Protein AF-A0A3E0WJ61-F1 (afdb_monomer)

Solvent-accessible surface area (backbone atoms only — not comparable to full-atom values): 5277 Å² total; per-residue (Å²): 125,67,68,68,56,48,53,73,72,37,55,83,90,44,32,66,58,56,50,50,52,55,49,51,54,50,53,51,47,62,59,50,48,57,54,55,33,51,53,41,23,69,74,68,75,40,65,65,54,32,50,50,51,51,52,50,53,51,51,50,52,51,51,51,52,60,62,55,68,72,56,78,90,65,73,88,61,75,60,70,65,62,57,56,61,74,69,58,132

Foldseek 3Di:
DVLVVLCVQADNVCSVVSVVVVVVVVVVCVVVLCVVQVVQCVVVVDNVRSVVVVVVVVVVVVVVVVVVVPDPSDRPDDDVVVVVVVPDD

InterPro domains:
  IPR036259 MFS transporter superfamily [G3DSA:1.20.1250.20] (1-88)
  IPR036259 MFS transporter superfamily [SSF103473] (3-70)

Secondary structure (DSSP, 8-state):
--HHHHHHSS-GGGHHHHHHHHHHHHHHHHHHHHHHHHHHHHHHSSTHHHHHHHHHHHHHHHHHHHHHTTS----S---HHHHHHTT--

Radius of gyration: 19.68 Å; Cα contacts (8 Å, |Δi|>4): 27; chains: 1; bounding box: 49×19×56 Å

Sequence (89 aa):
MVQAASTEQVGSRYITIAFSYATLFFAGGQLIGPAISGWLIELTGDFRSAIAFTCVGLAIGLLLTYRMRSFPPEPAIIDREQQLHAQRP

Organism: NCBI:txid351052

Structure (mmCIF, N/CA/C/O backbone):
data_AF-A0A3E0WJ61-F1
#
_entry.id   AF-A0A3E0WJ61-F1
#
loop_
_atom_site.group_PDB
_atom_site.id
_atom_site.type_symbol
_atom_site.label_atom_id
_atom_site.label_alt_id
_atom_site.label_comp_i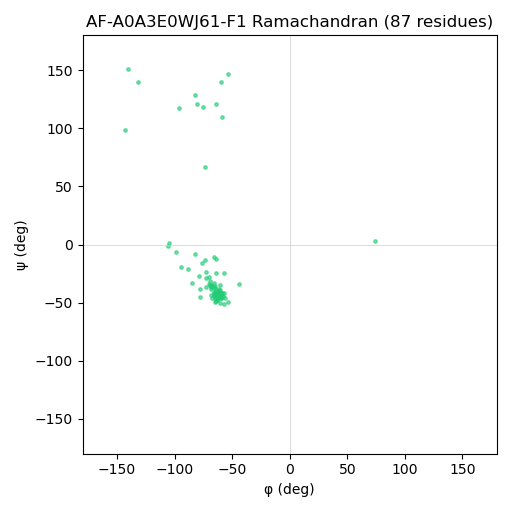d
_atom_site.label_asym_id
_atom_site.label_entity_id
_atom_site.label_seq_id
_atom_site.pdbx_PDB_ins_code
_atom_site.Cartn_x
_atom_site.Cartn_y
_atom_site.Cartn_z
_atom_site.occupancy
_atom_site.B_iso_or_equiv
_atom_site.auth_seq_id
_atom_site.auth_comp_id
_atom_site.auth_asym_id
_atom_site.auth_atom_id
_atom_site.pdbx_PDB_model_num
ATOM 1 N N . MET A 1 1 ? -11.288 8.071 4.125 1.00 49.38 1 MET A N 1
ATOM 2 C CA . MET A 1 1 ? -11.660 8.141 5.553 1.00 49.38 1 MET A CA 1
ATOM 3 C C . MET A 1 1 ? -11.630 6.744 6.165 1.00 49.38 1 MET A C 1
ATOM 5 O O . MET A 1 1 ? -12.664 6.106 6.262 1.00 49.38 1 MET A O 1
ATOM 9 N N . VAL A 1 2 ? -10.445 6.244 6.531 1.00 54.59 2 VAL A N 1
ATOM 10 C CA . VAL A 1 2 ? -10.315 4.956 7.245 1.00 54.59 2 VAL A CA 1
ATOM 11 C C . VAL A 1 2 ? -10.495 5.142 8.759 1.00 54.59 2 VAL A C 1
ATOM 13 O O . VAL A 1 2 ? -11.130 4.325 9.408 1.00 54.59 2 VAL A O 1
ATOM 16 N N . GLN A 1 3 ? -10.060 6.290 9.294 1.00 55.50 3 GLN A N 1
ATOM 17 C CA . GLN A 1 3 ? -10.152 6.624 10.720 1.00 55.50 3 GLN A CA 1
ATOM 18 C C . GLN A 1 3 ? -11.577 6.640 11.278 1.00 55.50 3 GLN A C 1
ATOM 20 O O . GLN A 1 3 ? -11.809 6.065 12.332 1.00 55.50 3 GLN A O 1
ATOM 25 N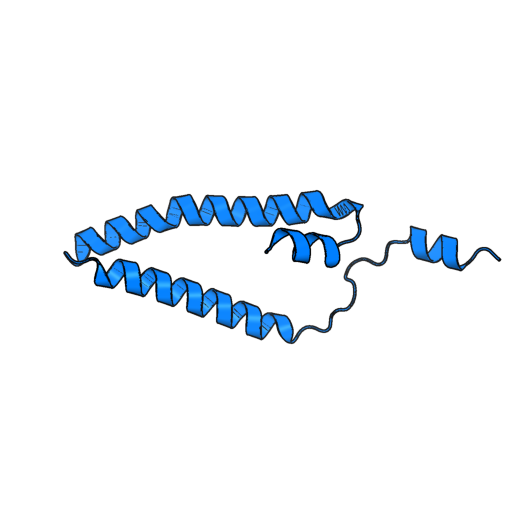 N . ALA A 1 4 ? -12.517 7.275 10.571 1.00 54.00 4 ALA A N 1
ATOM 26 C CA . ALA A 1 4 ? -13.905 7.386 11.023 1.00 54.00 4 ALA A CA 1
ATOM 27 C C . ALA A 1 4 ? -14.624 6.024 11.035 1.00 54.00 4 ALA A C 1
ATOM 29 O O . ALA A 1 4 ? -15.412 5.742 11.928 1.00 54.00 4 ALA A O 1
ATOM 30 N N . ALA A 1 5 ? -14.300 5.145 10.081 1.00 57.25 5 ALA A N 1
ATOM 31 C CA . ALA A 1 5 ? -14.865 3.800 10.023 1.00 57.25 5 ALA A CA 1
ATOM 32 C C . ALA A 1 5 ? -14.293 2.885 11.120 1.00 57.25 5 ALA A C 1
ATOM 34 O O . ALA A 1 5 ? -15.026 2.082 11.692 1.00 57.25 5 ALA A O 1
ATOM 35 N N . SER A 1 6 ? -13.004 3.026 11.454 1.00 51.81 6 SER A N 1
ATOM 36 C CA . SER A 1 6 ? -12.378 2.271 12.546 1.00 51.81 6 SER A CA 1
ATOM 37 C C . SER A 1 6 ? -12.947 2.635 13.915 1.00 51.81 6 SER A C 1
ATOM 39 O O . SER A 1 6 ? -13.040 1.761 14.761 1.00 51.81 6 SER A O 1
ATOM 41 N N . THR A 1 7 ? -13.352 3.885 14.150 1.00 53.09 7 THR A N 1
ATOM 42 C CA . THR A 1 7 ? -13.952 4.296 15.433 1.00 53.09 7 THR A CA 1
ATOM 43 C C . THR A 1 7 ? -15.378 3.784 15.637 1.00 53.09 7 THR A C 1
ATOM 45 O O . THR A 1 7 ? -15.815 3.670 16.775 1.00 53.09 7 THR A O 1
ATOM 48 N N . GLU A 1 8 ? -16.096 3.471 14.554 1.00 55.97 8 GLU A N 1
ATOM 49 C CA . GLU A 1 8 ? -17.500 3.028 14.590 1.00 55.97 8 GLU A CA 1
ATOM 50 C C . GLU A 1 8 ? -17.637 1.499 14.749 1.00 55.97 8 GLU A C 1
ATOM 52 O O . GLU A 1 8 ? -18.665 1.008 15.204 1.00 55.97 8 GLU A O 1
ATOM 57 N N . GLN A 1 9 ? -16.590 0.736 14.404 1.00 57.28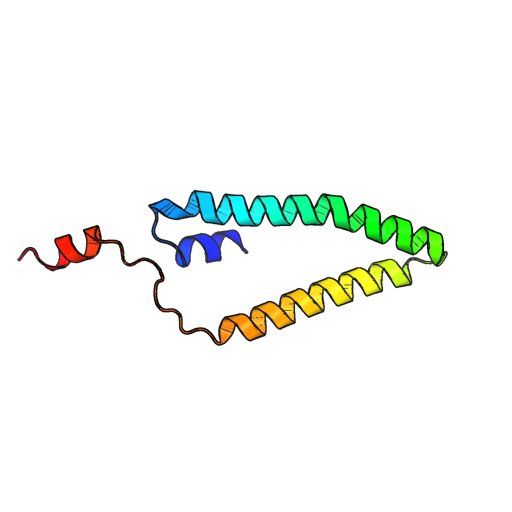 9 GLN A N 1
ATOM 58 C CA . GLN A 1 9 ? -16.610 -0.737 14.359 1.00 57.28 9 GLN A CA 1
ATOM 59 C C . GLN A 1 9 ? -16.021 -1.433 15.599 1.00 57.28 9 GLN A C 1
ATOM 61 O O . GLN A 1 9 ? -16.101 -2.655 15.714 1.00 57.28 9 GLN A O 1
ATOM 66 N N . VAL A 1 10 ? -15.426 -0.690 16.533 1.00 55.34 10 VAL A N 1
ATOM 67 C CA . VAL A 1 10 ? -14.841 -1.231 17.770 1.00 55.34 10 VAL A CA 1
ATOM 68 C C . VAL A 1 10 ? -15.312 -0.420 18.970 1.00 55.34 10 VAL A C 1
ATOM 70 O O . VAL A 1 10 ? -15.355 0.805 18.914 1.00 55.34 10 VAL A O 1
ATOM 73 N N . GLY A 1 11 ? -15.615 -1.098 20.084 1.00 58.72 11 GLY A N 1
ATOM 74 C CA . GLY A 1 11 ? -15.910 -0.426 21.353 1.00 58.72 11 GLY A CA 1
ATOM 75 C C . GLY A 1 11 ? -14.790 0.548 21.742 1.00 58.72 11 GLY A C 1
ATOM 76 O O . GLY A 1 11 ? -13.620 0.284 21.457 1.00 58.72 11 GLY A O 1
ATOM 77 N N . SER A 1 12 ? -15.142 1.662 22.398 1.00 60.94 12 SER A N 1
ATOM 78 C CA . SER A 1 12 ? -14.271 2.828 22.665 1.00 60.94 12 SER A CA 1
ATOM 79 C C . SER A 1 12 ? -12.852 2.473 23.151 1.00 60.94 12 SER A C 1
ATOM 81 O O . SER A 1 12 ? -11.865 3.093 22.754 1.00 60.94 12 SER A O 1
ATOM 83 N N . ARG A 1 13 ? -12.719 1.390 23.929 1.00 68.50 13 ARG A N 1
ATOM 84 C CA . ARG A 1 13 ? -11.442 0.875 24.446 1.00 68.50 13 ARG A CA 1
ATOM 85 C C . ARG A 1 13 ? -10.452 0.383 23.373 1.00 68.50 13 ARG A C 1
ATOM 87 O O . ARG A 1 13 ? -9.253 0.363 23.635 1.00 68.50 13 ARG A O 1
ATOM 94 N N . TYR A 1 14 ? -10.911 -0.021 22.189 1.00 70.56 14 TYR A N 1
ATOM 95 C CA . TYR A 1 14 ? -10.077 -0.650 21.150 1.00 70.56 14 TYR A CA 1
ATOM 96 C C . TYR A 1 14 ? -9.754 0.266 19.960 1.00 70.56 14 TYR A C 1
ATOM 98 O O . TYR A 1 14 ? -8.993 -0.132 19.075 1.00 70.56 14 TYR A O 1
ATOM 106 N N . ILE A 1 15 ? -10.270 1.500 19.959 1.00 73.12 15 ILE A N 1
ATOM 107 C CA . ILE A 1 15 ? -10.076 2.488 18.887 1.00 73.12 15 ILE A CA 1
ATOM 108 C C . ILE A 1 15 ? -8.588 2.702 18.578 1.00 73.12 15 ILE A C 1
ATOM 110 O O . ILE A 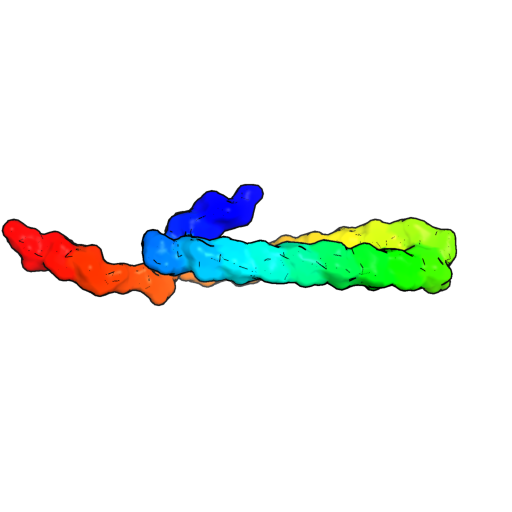1 15 ? -8.174 2.623 17.421 1.00 73.12 15 ILE A O 1
ATOM 114 N N . THR A 1 16 ? -7.767 2.925 19.608 1.00 80.00 16 THR A N 1
ATOM 115 C CA . THR A 1 16 ? -6.329 3.184 19.441 1.00 80.00 16 THR A CA 1
ATOM 116 C C . THR A 1 16 ? -5.612 2.000 18.802 1.00 80.00 16 THR A C 1
ATOM 118 O O . THR A 1 16 ? -4.790 2.194 17.915 1.00 80.00 16 THR A O 1
ATOM 121 N N . ILE A 1 17 ? -5.960 0.770 19.190 1.00 79.25 17 ILE A N 1
ATOM 122 C CA . ILE A 1 17 ? -5.331 -0.449 18.661 1.00 79.25 17 ILE A CA 1
ATOM 123 C C . ILE A 1 17 ? -5.689 -0.632 17.182 1.00 79.25 17 ILE A C 1
ATOM 125 O O . ILE A 1 17 ? -4.801 -0.871 16.363 1.00 79.25 17 ILE A O 1
ATOM 129 N N . ALA A 1 18 ? -6.964 -0.466 16.819 1.00 79.38 18 ALA A N 1
ATOM 130 C CA . ALA A 1 18 ? -7.404 -0.541 15.426 1.00 79.38 18 ALA A CA 1
ATOM 131 C C . ALA A 1 18 ? -6.711 0.522 14.554 1.00 79.38 18 ALA A C 1
ATOM 133 O O . ALA A 1 18 ? -6.241 0.229 13.451 1.00 79.38 18 ALA A O 1
ATOM 134 N N . PHE A 1 19 ? -6.579 1.743 15.076 1.00 80.75 19 PHE A N 1
ATOM 135 C CA . PHE A 1 19 ? -5.873 2.825 14.399 1.00 80.75 19 PHE A CA 1
ATOM 136 C C . PHE A 1 19 ? -4.367 2.545 14.243 1.00 80.75 19 PHE A C 1
ATOM 138 O O . PHE A 1 19 ? -3.804 2.775 13.168 1.00 80.75 19 PHE A O 1
ATOM 145 N N . SER A 1 20 ? -3.714 1.996 15.272 1.00 85.62 20 SER A N 1
ATOM 146 C CA . SER A 1 20 ? -2.306 1.590 15.209 1.00 85.62 20 SER A CA 1
ATOM 147 C C . SER A 1 20 ? -2.065 0.512 14.152 1.00 85.62 20 SER A C 1
ATOM 149 O O . SER A 1 20 ? -1.105 0.626 13.391 1.00 85.62 20 SER A O 1
ATOM 151 N N . TYR A 1 21 ? -2.953 -0.482 14.036 1.00 86.25 21 TYR A N 1
ATOM 152 C CA . TYR A 1 21 ? -2.868 -1.482 12.967 1.00 86.25 21 TYR A CA 1
ATOM 153 C C . TYR A 1 21 ? -2.962 -0.841 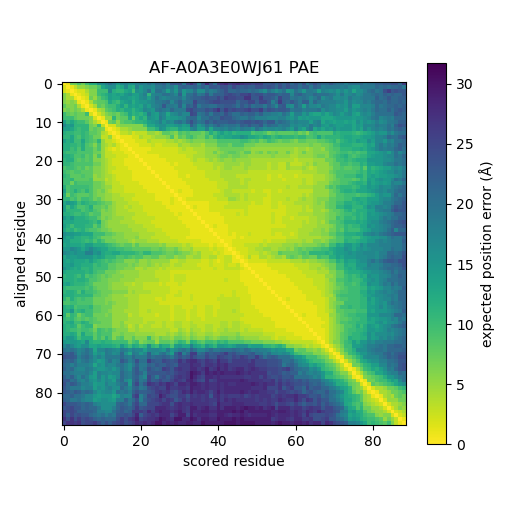11.582 1.00 86.25 21 TYR A C 1
ATOM 155 O O . TYR A 1 21 ? -2.088 -1.067 10.747 1.00 86.25 21 TYR A O 1
ATOM 163 N N . ALA A 1 22 ? -3.971 0.003 11.344 1.00 85.50 22 ALA A N 1
ATOM 164 C CA . ALA A 1 22 ? -4.127 0.691 10.061 1.00 85.50 22 ALA A CA 1
ATOM 165 C C . ALA A 1 22 ? -2.886 1.527 9.699 1.00 85.50 22 ALA A C 1
ATOM 167 O O . ALA A 1 22 ? -2.420 1.497 8.560 1.00 85.50 22 ALA A O 1
ATOM 168 N N . THR A 1 23 ? -2.319 2.221 10.686 1.00 88.31 23 THR A N 1
ATOM 169 C CA . THR A 1 23 ? -1.107 3.032 10.520 1.00 88.31 23 THR A CA 1
ATOM 170 C C . THR A 1 23 ? 0.101 2.176 10.151 1.00 88.31 23 THR A C 1
ATOM 172 O O . THR A 1 23 ? 0.844 2.524 9.236 1.00 88.31 23 THR A O 1
ATOM 175 N N . LEU A 1 24 ? 0.285 1.035 10.819 1.00 93.12 24 LEU A N 1
ATOM 176 C CA . LEU A 1 24 ? 1.399 0.127 10.558 1.00 93.12 24 LEU A CA 1
ATOM 177 C C . LEU A 1 24 ? 1.344 -0.449 9.138 1.00 93.12 24 LEU A C 1
ATOM 179 O O . LEU A 1 24 ? 2.355 -0.444 8.435 1.00 93.12 24 LEU A O 1
ATOM 183 N N . PHE A 1 25 ? 0.165 -0.879 8.683 1.00 88.44 25 PHE A N 1
ATOM 184 C CA . PHE A 1 25 ? -0.009 -1.351 7.307 1.00 88.44 25 PHE A CA 1
ATOM 185 C C . PHE A 1 25 ? 0.226 -0.241 6.281 1.00 88.44 25 PHE A C 1
ATOM 187 O O . PHE A 1 25 ? 0.845 -0.488 5.245 1.00 88.44 25 PHE A O 1
ATOM 194 N N . PHE A 1 26 ? -0.222 0.982 6.571 1.00 89.00 26 PHE A N 1
ATOM 195 C CA . PHE A 1 26 ? -0.007 2.120 5.684 1.00 89.00 26 PHE A CA 1
ATOM 196 C C . PHE A 1 26 ? 1.479 2.463 5.553 1.00 89.00 26 PHE A C 1
ATOM 198 O O . PHE A 1 26 ? 1.994 2.528 4.437 1.00 89.00 26 PHE A O 1
ATOM 205 N N . ALA A 1 27 ? 2.188 2.587 6.676 1.00 94.25 27 ALA A N 1
ATOM 206 C CA . ALA A 1 27 ? 3.623 2.852 6.684 1.00 94.25 27 ALA A CA 1
ATOM 207 C C . ALA A 1 27 ? 4.410 1.727 5.990 1.00 94.25 27 ALA A C 1
ATOM 209 O O . ALA A 1 27 ? 5.277 1.998 5.163 1.00 94.25 27 ALA A O 1
ATOM 210 N N . GLY A 1 28 ? 4.065 0.461 6.255 1.00 95.31 28 GLY A N 1
ATOM 211 C CA . GLY A 1 28 ? 4.681 -0.685 5.584 1.00 95.31 28 GLY A CA 1
ATOM 212 C C . GLY A 1 28 ? 4.485 -0.647 4.066 1.00 95.31 28 GLY A C 1
ATOM 213 O O . GLY A 1 28 ? 5.447 -0.790 3.311 1.00 95.31 28 GLY A O 1
ATOM 214 N N . GLY A 1 29 ? 3.262 -0.371 3.608 1.00 91.62 29 GLY A N 1
ATOM 215 C CA . GLY A 1 29 ? 2.962 -0.208 2.186 1.00 91.62 29 GLY A CA 1
ATOM 216 C C . GLY A 1 29 ? 3.717 0.958 1.542 1.00 91.62 29 GLY A C 1
ATOM 217 O O . GLY A 1 29 ? 4.199 0.823 0.421 1.00 91.62 29 GLY A O 1
ATOM 218 N N . GLN A 1 30 ? 3.879 2.077 2.252 1.00 92.94 30 GLN A N 1
ATOM 219 C CA . GLN A 1 30 ? 4.633 3.241 1.772 1.00 92.94 30 GLN A CA 1
ATOM 220 C C . GLN A 1 30 ? 6.141 3.006 1.690 1.00 92.94 30 GLN A C 1
ATOM 222 O O . GLN A 1 30 ? 6.792 3.632 0.862 1.00 92.94 30 GLN A O 1
ATOM 227 N N . LEU A 1 31 ? 6.702 2.125 2.518 1.00 95.00 31 LEU A N 1
ATOM 228 C CA . LEU A 1 31 ? 8.113 1.748 2.418 1.00 95.00 31 LEU A CA 1
ATOM 229 C C . LEU A 1 31 ? 8.342 0.750 1.278 1.00 95.00 31 LEU A C 1
ATOM 231 O O . LEU A 1 31 ? 9.267 0.903 0.484 1.00 95.00 31 LEU A O 1
ATOM 235 N N . ILE A 1 32 ? 7.478 -0.261 1.174 1.00 94.88 32 ILE A N 1
ATOM 236 C CA . ILE A 1 32 ? 7.636 -1.358 0.211 1.00 94.88 32 ILE A CA 1
ATOM 237 C C . ILE A 1 32 ? 7.224 -0.929 -1.207 1.00 94.88 32 ILE A C 1
ATOM 239 O O . ILE A 1 32 ? 7.872 -1.301 -2.185 1.00 94.88 32 ILE A O 1
ATOM 243 N N . GLY A 1 33 ? 6.167 -0.126 -1.339 1.00 92.31 33 GLY A N 1
ATOM 244 C CA . GLY A 1 33 ? 5.590 0.281 -2.623 1.00 92.31 33 GLY A CA 1
ATOM 245 C C . GLY A 1 33 ? 6.577 0.987 -3.563 1.00 92.31 33 GLY A C 1
ATOM 246 O O . GLY A 1 33 ? 6.710 0.549 -4.709 1.00 92.31 33 GLY A O 1
ATOM 247 N N . PRO A 1 34 ? 7.298 2.033 -3.114 1.00 93.75 34 PRO A N 1
ATOM 248 C CA . PRO A 1 34 ? 8.313 2.714 -3.915 1.00 93.75 34 PRO A CA 1
ATOM 249 C C . PRO A 1 34 ? 9.499 1.816 -4.260 1.00 93.75 34 PRO A C 1
ATOM 251 O O . PRO A 1 34 ? 10.003 1.905 -5.374 1.00 93.75 34 PRO A O 1
ATOM 254 N N . ALA A 1 35 ? 9.912 0.926 -3.351 1.00 95.12 35 ALA A N 1
ATOM 255 C CA . ALA A 1 35 ? 11.008 -0.005 -3.606 1.00 95.12 35 ALA A CA 1
ATOM 256 C C . ALA A 1 35 ? 10.664 -0.979 -4.746 1.00 95.12 35 ALA A C 1
ATOM 258 O O . ALA A 1 35 ? 11.431 -1.113 -5.699 1.00 95.12 35 ALA A O 1
ATOM 259 N N . ILE A 1 36 ? 9.477 -1.595 -4.699 1.00 95.06 36 ILE A N 1
ATOM 260 C CA . ILE A 1 36 ? 9.004 -2.496 -5.762 1.00 95.06 36 ILE A CA 1
ATOM 261 C C . ILE A 1 36 ? 8.772 -1.722 -7.063 1.00 95.06 36 ILE A C 1
ATOM 263 O O . ILE A 1 36 ? 9.171 -2.181 -8.129 1.00 95.06 36 ILE A O 1
ATOM 267 N N . SER A 1 37 ? 8.155 -0.541 -6.986 1.00 93.06 37 SER A N 1
ATOM 268 C CA . SER A 1 37 ? 7.857 0.270 -8.173 1.00 93.06 37 SER A CA 1
ATOM 269 C C . SER A 1 37 ? 9.129 0.764 -8.860 1.00 93.06 37 SER A C 1
ATOM 271 O O . SER A 1 37 ? 9.208 0.715 -10.083 1.00 93.06 37 SER A O 1
ATOM 273 N N . GLY A 1 38 ? 10.135 1.194 -8.093 1.00 93.12 38 GLY A N 1
ATOM 274 C CA . GLY A 1 38 ? 11.437 1.610 -8.613 1.00 93.12 38 GLY A CA 1
ATOM 275 C C . GLY A 1 38 ? 12.163 0.466 -9.315 1.00 93.12 38 GLY A C 1
ATOM 276 O O . GLY A 1 38 ? 12.584 0.624 -10.458 1.00 93.12 38 GLY A O 1
ATOM 277 N N . TRP A 1 39 ? 12.208 -0.711 -8.684 1.00 95.19 39 TRP A N 1
ATOM 278 C CA . TRP A 1 39 ? 12.790 -1.910 -9.294 1.00 95.19 39 TRP A CA 1
ATOM 279 C C . TRP A 1 39 ? 12.073 -2.315 -10.592 1.00 95.19 39 TRP A C 1
ATOM 281 O O . TRP A 1 39 ? 12.706 -2.683 -11.581 1.00 95.19 39 TRP A O 1
ATOM 291 N N . LEU A 1 40 ? 10.744 -2.194 -10.626 1.00 92.00 40 LEU A N 1
ATOM 292 C CA . LEU A 1 40 ? 9.947 -2.529 -11.804 1.00 92.00 40 LEU A CA 1
ATOM 293 C C . LEU A 1 40 ? 10.167 -1.541 -12.963 1.00 92.00 40 LEU A C 1
ATOM 295 O O . LEU A 1 40 ? 10.173 -1.948 -14.128 1.00 92.00 40 LEU A O 1
ATOM 299 N N . ILE A 1 41 ? 10.377 -0.259 -12.656 1.00 94.00 41 ILE A N 1
ATOM 300 C CA . ILE A 1 41 ? 10.750 0.760 -13.649 1.00 94.00 41 ILE A CA 1
ATOM 301 C C . ILE A 1 41 ? 12.131 0.450 -14.223 1.00 94.00 41 ILE A C 1
ATOM 303 O O . ILE A 1 41 ? 12.294 0.485 -15.439 1.00 94.00 41 ILE A O 1
ATOM 307 N N . GLU A 1 42 ? 13.099 0.097 -13.378 1.00 95.38 42 GLU A N 1
ATOM 308 C CA . GLU A 1 42 ? 14.464 -0.224 -13.808 1.00 95.38 42 GLU A CA 1
ATOM 309 C C . GLU A 1 42 ? 14.506 -1.437 -14.749 1.00 95.38 42 GLU A C 1
ATOM 311 O O . GLU A 1 42 ? 15.170 -1.396 -15.783 1.00 95.38 42 GLU A O 1
ATOM 316 N N . LEU A 1 43 ? 13.732 -2.485 -14.450 1.00 94.00 43 LEU A N 1
ATOM 317 C CA . LEU A 1 43 ? 13.644 -3.680 -15.296 1.00 94.00 43 LEU A CA 1
ATOM 318 C C . LEU A 1 43 ? 12.962 -3.434 -16.647 1.00 94.00 43 LEU A C 1
ATOM 320 O O . LEU A 1 43 ? 13.338 -4.044 -17.645 1.00 94.00 43 LEU A O 1
ATOM 324 N N . THR A 1 44 ? 11.920 -2.600 -16.673 1.00 91.94 44 THR A N 1
ATOM 325 C CA . THR A 1 44 ? 11.090 -2.415 -17.879 1.00 91.94 44 THR A CA 1
ATOM 326 C C . THR A 1 44 ? 11.554 -1.227 -18.726 1.00 91.94 44 THR A C 1
ATOM 328 O O . THR A 1 44 ? 11.194 -1.136 -19.895 1.00 91.94 44 THR A O 1
ATOM 331 N N . GLY A 1 45 ? 12.318 -0.300 -18.138 1.00 89.94 45 GLY A N 1
ATOM 332 C CA . GLY A 1 45 ? 12.715 0.972 -18.747 1.00 89.94 45 GLY A CA 1
ATOM 333 C C . GLY A 1 45 ? 11.594 2.015 -18.835 1.00 89.94 45 GLY A C 1
ATOM 334 O O . GLY A 1 45 ? 11.818 3.094 -19.372 1.00 89.94 45 GLY A O 1
ATOM 335 N N . ASP A 1 46 ? 10.401 1.717 -18.307 1.00 89.50 46 ASP A N 1
ATOM 336 C CA . ASP A 1 46 ? 9.184 2.514 -18.478 1.00 89.50 46 ASP A CA 1
ATOM 337 C C . ASP A 1 46 ? 8.351 2.601 -17.191 1.00 89.50 46 ASP A C 1
ATOM 339 O O . ASP A 1 46 ? 8.265 1.662 -16.401 1.00 89.50 46 ASP A O 1
ATOM 343 N N . PHE A 1 47 ? 7.613 3.705 -17.035 1.00 92.00 47 PHE A N 1
ATOM 344 C CA . PHE A 1 47 ? 6.729 3.947 -15.883 1.00 92.00 47 PHE A CA 1
ATOM 345 C C . PHE A 1 47 ? 5.410 3.167 -15.924 1.00 92.00 47 PHE A C 1
ATOM 347 O O . PHE A 1 47 ? 4.710 3.059 -14.914 1.00 92.00 47 PHE A O 1
ATOM 354 N N . ARG A 1 48 ? 5.043 2.620 -17.089 1.00 94.00 48 ARG A N 1
ATOM 355 C CA . ARG A 1 48 ? 3.759 1.924 -17.284 1.00 94.00 48 ARG A CA 1
ATOM 356 C C . ARG A 1 48 ? 3.628 0.717 -16.354 1.00 94.00 48 ARG A C 1
ATOM 358 O O . ARG A 1 48 ? 2.530 0.449 -15.873 1.00 94.00 48 ARG A O 1
ATOM 365 N N . SER A 1 49 ? 4.733 0.027 -16.067 1.00 91.12 49 SER A N 1
ATOM 366 C CA . SER A 1 49 ? 4.759 -1.137 -15.179 1.00 91.12 49 SER A CA 1
ATOM 367 C C . SER A 1 49 ? 4.473 -0.758 -13.719 1.00 91.12 49 SER A C 1
ATOM 369 O O . SER A 1 49 ? 3.644 -1.402 -13.079 1.00 91.12 49 SER A O 1
ATOM 371 N N . ALA A 1 50 ? 5.052 0.334 -13.208 1.00 93.50 50 ALA A N 1
ATOM 372 C CA . ALA A 1 50 ? 4.765 0.849 -11.863 1.00 93.50 50 ALA A CA 1
ATOM 373 C C . ALA A 1 50 ? 3.316 1.344 -11.709 1.00 93.50 50 ALA A C 1
ATOM 375 O O . ALA A 1 50 ? 2.671 1.117 -10.677 1.00 93.50 50 ALA A O 1
ATOM 376 N N . ILE A 1 51 ? 2.768 1.978 -12.751 1.00 92.75 51 ILE A N 1
ATOM 377 C CA . ILE A 1 51 ? 1.353 2.376 -12.768 1.00 92.75 51 ILE A CA 1
ATOM 378 C C . ILE A 1 51 ? 0.460 1.132 -12.747 1.00 92.75 51 ILE A C 1
ATOM 380 O O . ILE A 1 51 ? -0.453 1.052 -11.926 1.00 92.75 51 ILE A O 1
ATOM 384 N N . ALA A 1 52 ? 0.746 0.135 -13.590 1.00 93.94 52 ALA A N 1
ATOM 385 C CA . ALA A 1 52 ? -0.001 -1.119 -13.614 1.00 93.94 52 ALA A CA 1
ATOM 386 C C . ALA A 1 52 ? 0.051 -1.843 -12.259 1.00 93.94 52 ALA A C 1
ATOM 388 O O . ALA A 1 52 ? -0.984 -2.296 -11.773 1.00 93.94 52 ALA A O 1
ATOM 389 N N . PHE A 1 53 ? 1.217 -1.879 -11.608 1.00 93.94 53 PHE A N 1
ATOM 390 C CA . PHE A 1 53 ? 1.379 -2.412 -10.254 1.00 93.94 53 PHE A CA 1
ATOM 391 C C . PHE A 1 53 ? 0.453 -1.713 -9.247 1.00 93.94 53 PHE A C 1
ATOM 393 O O . PHE A 1 53 ? -0.265 -2.375 -8.494 1.00 93.94 53 PHE A O 1
ATOM 400 N N . THR A 1 54 ? 0.391 -0.381 -9.291 1.00 93.00 54 THR A N 1
ATOM 401 C CA . THR A 1 54 ? -0.504 0.406 -8.429 1.00 93.00 54 THR A CA 1
ATOM 402 C C . THR A 1 54 ? -1.976 0.097 -8.713 1.00 93.00 54 THR A C 1
ATOM 404 O O . THR A 1 54 ? -2.754 -0.129 -7.784 1.00 93.00 54 THR A O 1
ATOM 407 N N . CYS A 1 55 ? -2.370 0.027 -9.989 1.00 96.00 55 CYS A N 1
ATOM 408 C CA . CYS A 1 55 ? -3.731 -0.333 -10.387 1.00 96.00 55 CYS A CA 1
ATOM 409 C C . CYS A 1 55 ? -4.127 -1.732 -9.896 1.00 96.00 55 CYS A C 1
ATOM 411 O O . CYS A 1 55 ? -5.232 -1.907 -9.381 1.00 96.00 55 CYS A O 1
ATOM 413 N N . VAL A 1 56 ? -3.228 -2.715 -10.007 1.00 95.81 56 VAL A N 1
ATOM 414 C CA . VAL A 1 56 ? -3.450 -4.080 -9.506 1.00 95.81 56 VAL A CA 1
ATOM 415 C C . VAL A 1 56 ? -3.610 -4.080 -7.985 1.00 95.81 56 VAL A C 1
ATOM 417 O O . VAL A 1 56 ? -4.557 -4.681 -7.479 1.00 95.81 56 VAL A O 1
ATOM 420 N N . GLY A 1 57 ? -2.754 -3.362 -7.253 1.00 94.12 57 GLY A N 1
ATOM 421 C CA . GLY A 1 57 ? -2.867 -3.236 -5.797 1.00 94.12 57 GLY A CA 1
ATOM 422 C C . GLY A 1 57 ? -4.215 -2.654 -5.354 1.00 94.12 57 GLY A C 1
ATOM 423 O O . GLY A 1 57 ? -4.868 -3.198 -4.460 1.00 94.12 57 GLY A O 1
ATOM 424 N N . LEU A 1 58 ? -4.682 -1.599 -6.030 1.00 94.00 58 LEU A N 1
ATOM 425 C CA . LEU A 1 58 ? -5.999 -1.008 -5.775 1.00 94.00 58 LEU A CA 1
ATOM 426 C C . LEU A 1 58 ? -7.145 -1.970 -6.107 1.00 94.00 58 LEU A C 1
ATOM 428 O O . LEU A 1 58 ? -8.095 -2.076 -5.330 1.00 94.00 58 LEU A O 1
ATOM 432 N N . ALA A 1 59 ? -7.056 -2.700 -7.222 1.00 96.06 59 ALA A N 1
ATOM 433 C CA . ALA A 1 59 ? -8.062 -3.688 -7.605 1.00 96.06 59 ALA A CA 1
ATOM 434 C C . ALA A 1 59 ? -8.168 -4.827 -6.577 1.00 96.06 59 ALA A C 1
ATOM 436 O O . ALA A 1 59 ? -9.276 -5.231 -6.221 1.00 96.06 59 ALA A O 1
ATOM 437 N N . ILE A 1 60 ? -7.035 -5.300 -6.045 1.00 94.88 60 ILE A N 1
ATOM 438 C CA . ILE A 1 60 ? -7.003 -6.302 -4.970 1.00 94.88 60 ILE A CA 1
ATOM 439 C C . ILE A 1 60 ? -7.658 -5.747 -3.701 1.00 94.88 60 ILE A C 1
ATOM 441 O O . ILE A 1 60 ? -8.516 -6.412 -3.121 1.00 94.88 60 ILE A O 1
ATOM 445 N N . GLY A 1 61 ? -7.309 -4.524 -3.289 1.00 90.75 61 GLY A N 1
ATOM 446 C CA . GLY A 1 61 ? -7.921 -3.884 -2.120 1.00 90.75 61 GLY A CA 1
ATOM 447 C C . GLY A 1 61 ? -9.437 -3.720 -2.266 1.00 90.75 61 GLY A C 1
ATOM 448 O O . GLY A 1 61 ? -10.195 -4.010 -1.335 1.00 90.75 61 GLY A O 1
ATOM 449 N N . LEU A 1 62 ? -9.897 -3.334 -3.457 1.00 92.69 62 LEU A N 1
ATOM 450 C CA . LEU A 1 62 ? -11.320 -3.222 -3.771 1.00 92.69 62 LEU A CA 1
ATOM 451 C C . LEU A 1 62 ? -12.023 -4.586 -3.731 1.00 92.69 62 LEU A C 1
ATOM 453 O O . LEU A 1 62 ? -13.098 -4.703 -3.143 1.00 92.69 62 LEU A O 1
ATOM 457 N N . LEU A 1 63 ? -11.409 -5.625 -4.304 1.00 93.75 63 LEU A N 1
ATOM 458 C CA . LEU A 1 63 ? -11.942 -6.987 -4.292 1.00 93.75 63 LEU A CA 1
ATOM 459 C C . LEU A 1 63 ? -12.068 -7.533 -2.865 1.00 93.75 63 LEU A C 1
ATOM 461 O O . LEU A 1 63 ? -13.106 -8.095 -2.511 1.00 93.75 63 LEU A O 1
ATOM 465 N N . LEU A 1 64 ? -11.035 -7.348 -2.039 1.00 90.25 64 LEU A N 1
ATOM 466 C CA . LEU A 1 64 ? -11.052 -7.742 -0.628 1.00 90.25 64 LEU A CA 1
ATOM 467 C C . LEU A 1 64 ? -12.152 -7.004 0.136 1.00 90.25 64 LEU A C 1
ATOM 469 O O . LEU A 1 64 ? -12.918 -7.635 0.860 1.00 90.25 64 LEU A O 1
ATOM 473 N N . THR A 1 65 ? -12.294 -5.698 -0.096 1.00 88.12 65 THR A N 1
ATOM 474 C CA . THR A 1 65 ? -13.371 -4.894 0.500 1.00 88.12 65 THR A CA 1
ATOM 475 C C . THR A 1 65 ? -14.745 -5.435 0.115 1.00 88.12 65 THR A C 1
ATOM 477 O O . THR A 1 65 ? -15.614 -5.601 0.971 1.00 88.12 65 THR A O 1
ATOM 480 N N . TYR A 1 66 ? -14.947 -5.761 -1.164 1.00 89.19 66 TYR A N 1
ATOM 481 C CA . TYR A 1 66 ? -16.209 -6.318 -1.644 1.00 89.19 66 TYR A CA 1
ATOM 482 C C . TYR A 1 66 ? -16.522 -7.674 -0.995 1.00 89.19 66 TYR A C 1
ATOM 484 O O . TYR A 1 66 ? -17.656 -7.906 -0.584 1.00 89.19 66 TYR A O 1
ATOM 492 N N . ARG A 1 67 ? -15.511 -8.540 -0.835 1.00 87.31 67 ARG A N 1
ATOM 493 C CA . ARG A 1 67 ? -15.641 -9.840 -0.151 1.00 87.31 67 ARG A CA 1
ATOM 494 C C . ARG A 1 67 ? -15.924 -9.696 1.343 1.00 87.31 67 ARG A C 1
ATOM 496 O O . ARG A 1 67 ? -16.694 -10.477 1.889 1.00 87.31 67 ARG A O 1
ATOM 503 N N . MET A 1 68 ? -15.330 -8.702 1.999 1.00 79.44 68 MET A N 1
ATOM 504 C CA . MET A 1 68 ? -15.549 -8.445 3.424 1.00 79.44 68 MET A CA 1
ATOM 505 C C . MET A 1 68 ? -16.932 -7.856 3.715 1.00 79.44 68 MET A C 1
ATOM 507 O O . MET A 1 68 ? -17.502 -8.113 4.770 1.00 79.44 68 MET A O 1
ATOM 511 N N . ARG A 1 69 ? -17.527 -7.124 2.769 1.00 69.44 69 ARG A N 1
ATOM 512 C CA . ARG A 1 69 ? -18.879 -6.562 2.924 1.00 69.44 69 ARG A CA 1
ATOM 513 C C . ARG A 1 69 ? -19.984 -7.625 3.015 1.00 69.44 69 ARG A C 1
ATOM 515 O O . ARG A 1 69 ? -21.120 -7.290 3.326 1.00 69.44 69 ARG A O 1
ATOM 522 N N . SER A 1 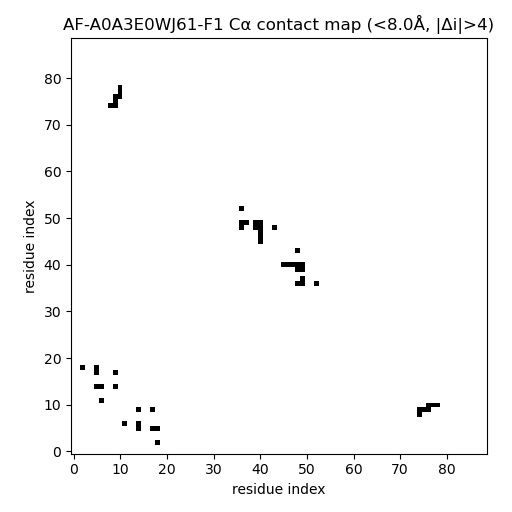70 ? -19.660 -8.886 2.729 1.00 60.03 70 SER A N 1
ATOM 523 C CA . SER A 1 70 ? -20.559 -10.036 2.863 1.00 60.03 70 SER A CA 1
ATOM 524 C C . SER A 1 70 ? -20.644 -10.591 4.291 1.00 60.03 70 SER A C 1
ATOM 526 O O . SER A 1 70 ? -21.478 -11.459 4.536 1.00 60.03 70 SER A O 1
ATOM 528 N N . PHE A 1 71 ? -19.812 -10.120 5.229 1.00 57.81 71 PHE A N 1
ATOM 529 C CA . PHE A 1 71 ? -19.935 -10.492 6.639 1.00 57.81 71 PHE A CA 1
ATOM 530 C C . PHE A 1 71 ? -21.002 -9.617 7.318 1.00 57.81 71 PHE A C 1
ATOM 532 O O . PHE A 1 71 ? -20.947 -8.391 7.184 1.00 57.81 71 PHE A O 1
ATOM 539 N N . PRO A 1 72 ? -21.990 -10.207 8.021 1.00 58.44 72 PRO A N 1
ATOM 540 C CA . PRO A 1 72 ? -22.972 -9.432 8.764 1.00 58.44 72 PRO A CA 1
ATOM 541 C C . PRO A 1 72 ? -22.259 -8.571 9.821 1.00 58.44 72 PRO A C 1
ATOM 543 O O . PRO A 1 72 ? -21.314 -9.052 10.451 1.00 58.44 72 PRO A O 1
ATOM 546 N N . PRO A 1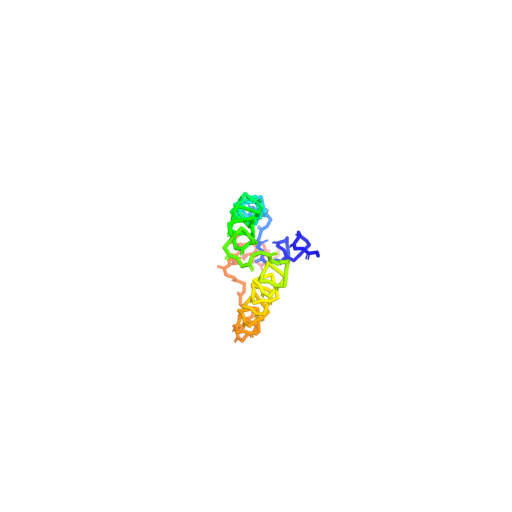 73 ? -22.686 -7.310 10.023 1.00 58.72 73 PRO A N 1
ATOM 547 C CA . PRO A 1 73 ? -22.152 -6.426 11.052 1.00 58.72 73 PRO A CA 1
ATOM 548 C C . PRO A 1 73 ? -22.659 -6.881 12.425 1.00 58.72 73 PRO A C 1
ATOM 550 O O . PRO A 1 73 ? -23.472 -6.216 13.061 1.00 58.72 73 PRO A O 1
ATOM 553 N N . GLU A 1 74 ? -22.232 -8.057 12.868 1.00 57.34 74 GLU A N 1
ATOM 554 C CA . GLU A 1 74 ? -22.389 -8.457 14.256 1.00 57.34 74 GLU A CA 1
ATOM 555 C C . GLU A 1 74 ? -21.253 -7.784 15.045 1.00 57.34 74 GLU A C 1
ATOM 557 O O . GLU A 1 74 ? -20.082 -7.969 14.695 1.00 57.34 74 GLU A O 1
ATOM 562 N N . PRO A 1 75 ? -21.550 -6.947 16.056 1.00 55.97 75 PRO A N 1
ATOM 563 C CA . PRO A 1 75 ? -20.516 -6.302 16.853 1.00 55.97 75 PRO A CA 1
ATOM 564 C C . PRO A 1 75 ? -19.638 -7.375 17.506 1.00 55.97 75 PRO A C 1
ATOM 566 O O . PRO A 1 75 ? -20.073 -8.071 18.419 1.00 55.97 75 PRO A O 1
ATOM 569 N N . ALA A 1 76 ? -18.389 -7.506 17.051 1.00 59.50 76 ALA A N 1
ATOM 570 C CA . ALA A 1 76 ? -17.472 -8.552 17.513 1.00 59.50 76 ALA A CA 1
ATOM 571 C C . ALA A 1 76 ? -17.112 -8.439 19.010 1.00 59.50 76 ALA A C 1
ATOM 573 O O . ALA A 1 76 ? -16.541 -9.364 19.586 1.00 59.50 76 ALA A O 1
ATOM 574 N N . ILE A 1 77 ? -17.437 -7.311 19.654 1.00 57.34 77 ILE A N 1
ATOM 575 C CA . ILE A 1 77 ? -17.293 -7.114 21.095 1.00 57.34 77 ILE A CA 1
ATOM 576 C C . ILE A 1 77 ? -18.474 -6.281 21.611 1.00 57.34 77 ILE A C 1
ATOM 578 O O . ILE A 1 77 ? -18.467 -5.056 21.503 1.00 57.34 77 ILE A O 1
ATOM 582 N N . ILE A 1 78 ? -19.494 -6.935 22.174 1.00 58.59 78 ILE A N 1
ATOM 583 C CA . ILE A 1 78 ? -20.479 -6.256 23.027 1.00 58.59 78 ILE A CA 1
ATOM 584 C C . ILE A 1 78 ? -19.793 -6.011 24.371 1.00 58.59 78 ILE A C 1
ATOM 586 O O . ILE A 1 78 ? -19.365 -6.955 25.039 1.00 58.59 78 ILE A O 1
ATOM 590 N N . ASP A 1 79 ? -19.644 -4.743 24.749 1.00 58.47 79 ASP A N 1
ATOM 591 C CA . ASP A 1 79 ? -19.036 -4.379 26.023 1.00 58.47 79 ASP A CA 1
ATOM 592 C C . ASP A 1 79 ? -19.924 -4.904 27.163 1.00 58.47 79 ASP A C 1
ATOM 594 O O . ASP A 1 79 ? -21.108 -4.565 27.261 1.00 58.47 79 ASP A O 1
ATOM 598 N N . ARG A 1 80 ? -19.367 -5.763 28.028 1.00 57.59 80 ARG A N 1
ATOM 599 C CA . ARG A 1 80 ? -20.096 -6.400 29.145 1.00 57.59 80 ARG A CA 1
ATOM 600 C C . ARG A 1 80 ? -20.721 -5.355 30.082 1.00 57.59 80 ARG A C 1
ATOM 602 O O . ARG A 1 80 ? -21.719 -5.623 30.745 1.00 57.59 80 ARG A O 1
ATOM 609 N N . GLU A 1 81 ? -20.149 -4.153 30.099 1.00 56.06 81 GLU A N 1
ATOM 610 C CA . GLU A 1 81 ? -20.598 -3.002 30.884 1.00 56.06 81 GLU A CA 1
ATOM 611 C C .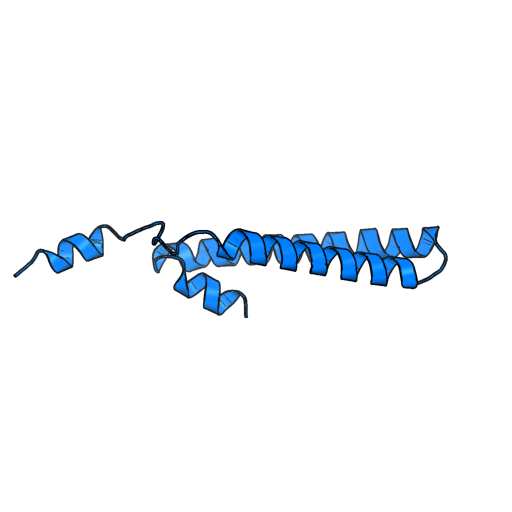 GLU A 1 81 ? -21.946 -2.448 30.381 1.00 56.06 81 GLU A C 1
ATOM 613 O O . GLU A 1 81 ? -22.807 -2.106 31.191 1.00 56.06 81 GLU A O 1
ATOM 618 N N . GLN A 1 82 ? -22.207 -2.450 29.064 1.00 57.09 82 GLN A N 1
ATOM 619 C CA . GLN A 1 82 ? -23.505 -2.023 28.516 1.00 57.09 82 GLN A CA 1
ATOM 620 C C . GLN A 1 82 ? -24.630 -3.014 28.851 1.00 57.09 82 GLN A C 1
ATOM 622 O O . GLN A 1 82 ? -25.767 -2.595 29.071 1.00 57.09 82 GLN A O 1
ATOM 627 N N . GLN A 1 83 ? -24.318 -4.310 28.972 1.00 55.47 83 GLN A N 1
ATOM 628 C CA . GLN A 1 83 ? -25.286 -5.309 29.441 1.00 55.47 83 GLN A CA 1
ATOM 629 C C . GLN A 1 83 ? -25.645 -5.110 30.921 1.00 55.47 83 GLN A C 1
ATOM 631 O O . GLN A 1 83 ? -26.802 -5.279 31.296 1.00 55.47 83 GLN A O 1
ATOM 636 N N . LEU A 1 84 ? -24.685 -4.692 31.752 1.00 58.97 84 LEU A N 1
ATOM 637 C CA . LEU A 1 84 ? -24.915 -4.413 33.174 1.00 58.97 84 LEU A CA 1
ATOM 638 C C . LEU A 1 84 ? -25.763 -3.153 33.413 1.00 58.97 84 LEU A C 1
ATOM 640 O O . LEU A 1 84 ? -26.552 -3.127 34.357 1.00 58.97 84 LEU A O 1
ATOM 644 N N . HIS A 1 85 ? -25.639 -2.128 32.565 1.00 55.22 85 HIS A N 1
ATOM 645 C CA . HIS A 1 85 ? -26.447 -0.906 32.668 1.00 55.22 85 HIS A CA 1
ATOM 646 C C . HIS A 1 85 ? -27.869 -1.055 32.108 1.00 55.22 85 HIS A C 1
ATOM 648 O O . HIS A 1 85 ? -28.772 -0.391 32.606 1.00 55.22 85 HIS A O 1
ATOM 654 N N . ALA A 1 86 ? -28.098 -1.957 31.148 1.00 59.12 86 ALA A N 1
ATOM 655 C CA . ALA A 1 86 ? -29.443 -2.289 30.667 1.00 59.12 86 ALA A CA 1
ATOM 656 C C . ALA A 1 86 ? -30.262 -3.136 31.664 1.00 59.12 86 ALA A C 1
ATOM 658 O O . ALA A 1 86 ? -31.468 -3.295 31.491 1.00 59.12 86 ALA A O 1
ATOM 659 N N . GLN A 1 87 ? -29.616 -3.694 32.695 1.00 59.22 87 GLN A N 1
ATOM 660 C CA . GLN A 1 87 ? -30.234 -4.608 33.659 1.00 59.22 87 GLN A CA 1
ATOM 661 C C . GLN A 1 87 ? -30.518 -3.966 35.031 1.00 59.22 87 GLN A C 1
ATOM 663 O O . GLN A 1 87 ? -31.008 -4.651 35.929 1.00 59.22 87 GLN A O 1
ATOM 668 N N . ARG A 1 88 ? -30.225 -2.669 35.218 1.00 53.22 88 ARG A N 1
ATOM 669 C CA . ARG A 1 88 ? -30.630 -1.933 36.426 1.00 53.22 88 ARG A CA 1
ATOM 670 C C . ARG A 1 88 ? -31.937 -1.169 36.155 1.00 53.22 88 ARG A C 1
ATOM 672 O O . ARG A 1 88 ? -31.920 -0.332 35.255 1.00 53.22 88 ARG A O 1
ATOM 679 N N . PRO A 1 89 ? -33.034 -1.484 36.872 1.00 58.38 89 PRO A N 1
ATOM 680 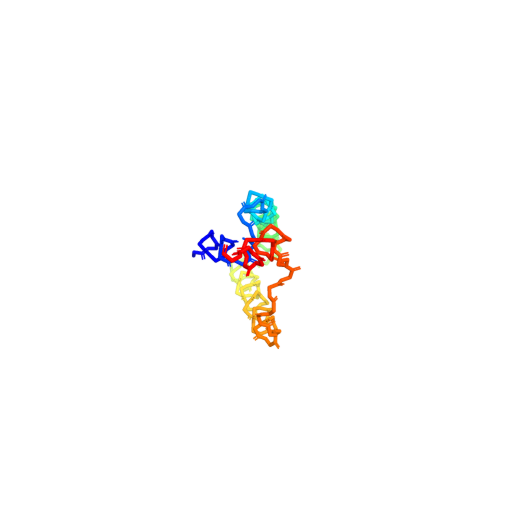C CA . PRO A 1 89 ? -34.300 -0.760 36.767 1.00 58.38 89 PRO A CA 1
ATOM 681 C C . PRO A 1 89 ? -34.195 0.675 37.292 1.00 58.38 89 PRO A C 1
ATOM 683 O O . PRO A 1 89 ? -33.338 0.925 38.175 1.00 58.38 89 PRO A O 1
#

pLDDT: mean 77.85, std 16.8, range [49.38, 96.06]

Mean predicted aligned error: 11.3 Å